Protein AF-A0A6P0T6K3-F1 (afdb_monomer_lite)

Sequence (159 aa):
DFLSATEQFFKATWELCNDLEKILLMLIALCSLEGRLSDKRYALRGIENIFSQKEIELNALETRGIIKREEQAAKATYSFASSLMEWWVVKNIQNSTETELQERQKVFLNLMSHKQAEKVKDIIRLIWKNKDEVPSIFEGIGKVIAAIPKGAIKGAIKS

Radius of gyration: 16.43 Å; chains: 1; bounding box: 36×42×44 Å

pLDDT: mean 80.25, std 14.03, range [36.06, 95.88]

Structure (mmCIF, N/CA/C/O backbone):
data_AF-A0A6P0T6K3-F1
#
_entry.id   AF-A0A6P0T6K3-F1
#
loop_
_atom_site.group_PDB
_atom_site.id
_atom_site.type_symbol
_atom_site.label_atom_id
_atom_site.label_alt_id
_atom_site.label_comp_id
_atom_site.label_asym_id
_atom_site.label_entity_id
_atom_site.label_seq_id
_atom_site.pdbx_PDB_ins_code
_atom_site.Cartn_x
_atom_site.Cartn_y
_atom_site.Cartn_z
_atom_site.occupancy
_atom_site.B_iso_or_equiv
_atom_site.auth_seq_id
_atom_site.auth_comp_id
_atom_site.auth_asym_id
_atom_site.auth_atom_id
_atom_site.pdbx_PDB_model_num
ATOM 1 N N . ASP A 1 1 ? 1.872 -13.054 23.156 1.00 58.03 1 ASP A N 1
ATOM 2 C CA . ASP A 1 1 ? 0.634 -13.356 22.415 1.00 58.03 1 ASP A CA 1
ATOM 3 C C . ASP A 1 1 ? 0.971 -13.393 20.931 1.00 58.03 1 ASP A C 1
ATOM 5 O O . ASP A 1 1 ? 1.740 -12.530 20.520 1.00 58.03 1 ASP A O 1
ATOM 9 N N . PHE A 1 2 ? 0.497 -14.376 20.155 1.00 53.66 2 PHE A N 1
ATOM 10 C CA . PHE A 1 2 ? 0.839 -14.521 18.721 1.00 53.66 2 PHE A CA 1
ATOM 11 C C . PHE A 1 2 ? 0.551 -13.235 17.953 1.00 53.66 2 PHE A C 1
ATOM 13 O O . PHE A 1 2 ? 1.426 -12.707 17.281 1.00 53.66 2 PHE A O 1
ATOM 20 N N . LEU A 1 3 ? -0.645 -12.685 18.171 1.00 59.69 3 LEU A N 1
ATOM 21 C CA . LEU A 1 3 ? -1.093 -11.440 17.563 1.00 59.69 3 LEU A CA 1
ATOM 22 C C . LEU A 1 3 ? -0.113 -10.294 17.834 1.00 59.69 3 LEU A C 1
ATOM 24 O O . LEU A 1 3 ? 0.297 -9.618 16.905 1.00 59.69 3 LEU A O 1
ATOM 28 N N . SER A 1 4 ? 0.329 -10.135 19.084 1.00 64.12 4 SER A N 1
ATOM 29 C CA . SER A 1 4 ? 1.261 -9.071 19.470 1.00 64.12 4 SER A CA 1
ATOM 30 C C . SER A 1 4 ? 2.659 -9.261 18.868 1.00 64.12 4 SER A C 1
ATOM 32 O O . SER A 1 4 ? 3.258 -8.290 18.422 1.00 64.12 4 SER A O 1
ATOM 34 N N . ALA A 1 5 ? 3.172 -10.494 18.797 1.00 64.56 5 ALA A N 1
ATOM 35 C CA . ALA A 1 5 ? 4.473 -10.773 18.178 1.00 64.56 5 ALA A CA 1
ATOM 36 C C . ALA A 1 5 ? 4.436 -10.576 16.652 1.00 64.56 5 ALA A C 1
ATOM 38 O O . ALA A 1 5 ? 5.351 -10.006 16.063 1.00 64.56 5 ALA A O 1
ATOM 39 N N . THR A 1 6 ? 3.351 -11.010 16.015 1.00 69.19 6 THR A N 1
ATOM 40 C CA . THR A 1 6 ? 3.103 -10.847 14.583 1.00 69.19 6 THR A CA 1
ATOM 41 C C . THR A 1 6 ? 2.864 -9.380 14.212 1.00 69.19 6 THR A C 1
ATOM 43 O O . THR A 1 6 ? 3.410 -8.897 13.225 1.00 69.19 6 THR A O 1
ATOM 46 N N . GLU A 1 7 ? 2.120 -8.636 15.027 1.00 71.38 7 GLU A N 1
ATOM 47 C CA . GLU A 1 7 ? 1.927 -7.193 14.869 1.00 71.38 7 GLU A CA 1
ATOM 48 C C . GLU A 1 7 ? 3.241 -6.427 15.049 1.00 71.38 7 GLU A C 1
ATOM 50 O O . GLU A 1 7 ? 3.537 -5.541 14.251 1.00 71.38 7 GLU A O 1
ATOM 55 N N . GLN A 1 8 ? 4.069 -6.799 16.032 1.00 74.56 8 GLN A N 1
ATOM 56 C CA . GLN A 1 8 ? 5.413 -6.237 16.199 1.00 74.56 8 GLN A CA 1
ATOM 57 C C . GLN A 1 8 ? 6.310 -6.528 14.993 1.00 74.56 8 GLN A C 1
ATOM 59 O O . GLN A 1 8 ? 7.027 -5.635 14.551 1.00 74.56 8 GLN A O 1
ATOM 64 N N . PHE A 1 9 ? 6.245 -7.735 14.425 1.00 78.44 9 PHE A N 1
ATOM 65 C CA . PHE A 1 9 ? 6.994 -8.085 13.218 1.00 78.44 9 PHE A CA 1
ATOM 66 C C . PHE A 1 9 ? 6.573 -7.239 12.008 1.00 78.44 9 PHE A C 1
ATOM 68 O O . PHE A 1 9 ? 7.431 -6.705 11.304 1.00 78.44 9 PHE A O 1
ATOM 75 N N . PHE A 1 10 ? 5.270 -7.063 11.769 1.00 82.06 10 PHE A N 1
ATOM 76 C CA . PHE A 1 10 ? 4.798 -6.232 10.655 1.00 82.06 10 PHE A CA 1
ATOM 77 C C . PHE A 1 10 ? 5.055 -4.750 10.885 1.00 82.06 10 PHE A C 1
ATOM 79 O O . PHE A 1 10 ? 5.456 -4.059 9.953 1.00 82.06 10 PHE A O 1
ATOM 86 N N . LYS A 1 11 ? 4.919 -4.276 12.125 1.00 81.50 11 LYS A N 1
ATOM 87 C CA . LYS A 1 11 ? 5.299 -2.916 12.501 1.00 81.50 11 LYS A CA 1
ATOM 88 C C . LYS A 1 11 ? 6.786 -2.667 12.255 1.00 81.50 11 LYS A C 1
ATOM 90 O O . LYS A 1 11 ? 7.118 -1.688 11.601 1.00 81.50 11 LYS A O 1
ATOM 95 N N . ALA A 1 12 ? 7.663 -3.568 12.6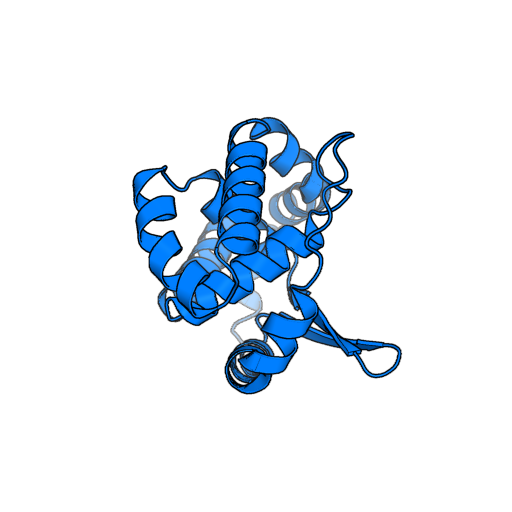94 1.00 84.81 12 ALA A N 1
ATOM 96 C CA . ALA A 1 12 ? 9.098 -3.465 12.439 1.00 84.81 12 ALA A CA 1
ATOM 97 C C . ALA A 1 12 ? 9.404 -3.501 10.933 1.00 84.81 12 ALA A C 1
ATOM 99 O O . ALA A 1 12 ? 10.171 -2.686 10.431 1.00 84.81 12 ALA A O 1
ATOM 100 N N . THR A 1 13 ? 8.750 -4.397 10.189 1.00 84.25 13 THR A N 1
ATOM 101 C CA . THR A 1 13 ? 8.879 -4.488 8.725 1.00 84.25 13 THR A CA 1
ATOM 102 C C . THR A 1 13 ? 8.467 -3.179 8.048 1.00 84.25 13 THR A C 1
ATOM 104 O O . THR A 1 13 ? 9.160 -2.694 7.156 1.00 84.25 13 THR A O 1
ATOM 107 N N . TRP A 1 14 ? 7.361 -2.578 8.486 1.00 86.19 14 TRP A N 1
ATOM 108 C CA . TRP A 1 14 ? 6.882 -1.291 7.994 1.00 86.19 14 TRP A CA 1
ATOM 109 C C . TRP A 1 14 ? 7.805 -0.132 8.365 1.00 86.19 14 TRP A C 1
ATOM 111 O O . TRP A 1 14 ? 8.051 0.738 7.539 1.00 86.19 14 TRP A O 1
ATOM 121 N N . GLU A 1 15 ? 8.343 -0.105 9.582 1.00 86.56 15 GLU A N 1
ATOM 122 C CA . GLU A 1 15 ? 9.295 0.919 10.027 1.00 86.56 15 GLU A CA 1
ATOM 123 C C . GLU A 1 15 ? 10.612 0.865 9.242 1.00 86.56 15 GLU A C 1
ATOM 125 O O . GLU A 1 15 ? 11.185 1.912 8.951 1.00 86.56 15 GLU A O 1
ATOM 130 N N . LEU A 1 16 ? 11.038 -0.331 8.825 1.00 88.19 16 LEU A N 1
ATOM 131 C CA . LEU A 1 16 ? 12.185 -0.534 7.935 1.00 88.19 16 LEU A CA 1
ATOM 132 C C . LEU A 1 16 ? 11.908 -0.133 6.479 1.00 88.19 16 LEU A C 1
ATOM 134 O O . LEU A 1 16 ? 12.855 0.017 5.706 1.00 88.19 16 LEU A O 1
ATOM 138 N N . CYS A 1 17 ? 10.641 0.023 6.087 1.00 90.69 17 CYS A N 1
ATOM 139 C CA . CYS A 1 17 ? 10.299 0.493 4.752 1.00 90.69 17 CYS A CA 1
ATOM 140 C C . CYS A 1 17 ? 10.519 2.005 4.641 1.00 90.69 17 CYS A C 1
ATOM 142 O O . CYS A 1 17 ? 10.059 2.789 5.482 1.00 90.69 17 CYS A O 1
ATOM 144 N N . ASN A 1 18 ? 11.164 2.432 3.557 1.00 91.50 18 ASN A N 1
ATOM 145 C CA . ASN A 1 18 ? 11.214 3.854 3.218 1.00 91.50 18 ASN A CA 1
ATOM 146 C C . ASN A 1 18 ? 9.837 4.351 2.724 1.00 91.50 18 ASN A C 1
ATOM 148 O O . ASN A 1 18 ? 8.915 3.563 2.499 1.00 91.50 18 ASN A O 1
ATOM 152 N N . ASP A 1 19 ? 9.680 5.664 2.555 1.00 89.94 19 ASP A N 1
ATOM 153 C CA . ASP A 1 19 ? 8.386 6.246 2.177 1.00 89.94 19 ASP A CA 1
ATOM 154 C C . ASP A 1 19 ? 7.869 5.722 0.833 1.00 89.94 19 ASP A C 1
ATOM 156 O O . ASP A 1 19 ? 6.677 5.451 0.693 1.00 89.94 19 ASP A O 1
ATOM 160 N N . LEU A 1 20 ? 8.760 5.511 -0.139 1.00 91.56 20 LEU A N 1
ATOM 161 C CA . LEU A 1 20 ? 8.405 4.946 -1.438 1.00 91.56 20 LEU A CA 1
ATOM 162 C C . LEU A 1 20 ? 7.900 3.504 -1.304 1.00 91.56 20 LEU A C 1
ATOM 164 O O . LEU A 1 20 ? 6.846 3.167 -1.836 1.00 91.56 20 LEU A O 1
ATOM 168 N N . GLU A 1 21 ? 8.603 2.666 -0.549 1.00 94.00 21 GLU A N 1
ATOM 169 C CA . GLU A 1 21 ? 8.206 1.282 -0.282 1.00 94.00 21 GLU A CA 1
ATOM 170 C C . GLU A 1 21 ? 6.858 1.208 0.439 1.00 94.00 21 GLU A C 1
ATOM 172 O O . GLU A 1 21 ? 5.991 0.428 0.044 1.00 94.00 21 GLU A O 1
ATOM 177 N N . LYS A 1 22 ? 6.631 2.071 1.437 1.00 92.75 22 LYS A N 1
ATOM 178 C CA . LYS A 1 22 ? 5.333 2.189 2.119 1.00 92.75 22 LYS A CA 1
ATOM 179 C C . LYS A 1 22 ? 4.217 2.537 1.139 1.00 92.75 22 LYS A C 1
ATOM 181 O O . LYS A 1 22 ? 3.150 1.928 1.196 1.00 92.75 22 LYS A O 1
ATOM 186 N N . ILE A 1 23 ? 4.460 3.469 0.213 1.00 92.38 23 ILE A N 1
ATOM 187 C CA . ILE A 1 23 ? 3.491 3.807 -0.833 1.00 92.38 23 ILE A CA 1
ATOM 188 C C . ILE A 1 23 ? 3.237 2.619 -1.764 1.00 92.38 23 ILE A C 1
ATOM 190 O O . ILE A 1 23 ? 2.078 2.320 -2.040 1.00 92.38 23 ILE A O 1
ATOM 194 N N . LEU A 1 24 ? 4.269 1.907 -2.216 1.00 94.50 24 LEU A N 1
ATOM 195 C CA . LEU A 1 24 ? 4.098 0.733 -3.078 1.00 94.50 24 LEU A CA 1
ATOM 196 C C . LEU A 1 24 ? 3.269 -0.358 -2.387 1.00 94.50 24 LEU A C 1
ATOM 198 O O . LEU A 1 24 ? 2.332 -0.881 -2.988 1.00 94.50 24 LEU A O 1
ATOM 202 N N . LEU A 1 25 ? 3.531 -0.632 -1.106 1.00 95.12 25 LEU A N 1
ATOM 203 C CA . LEU A 1 25 ? 2.733 -1.564 -0.305 1.00 95.12 25 LEU A CA 1
ATOM 204 C C . LEU A 1 25 ? 1.278 -1.102 -0.163 1.00 95.12 25 LEU A C 1
ATOM 206 O O . LEU A 1 25 ? 0.362 -1.915 -0.288 1.00 95.12 25 LEU A O 1
ATOM 210 N N . MET A 1 26 ? 1.044 0.198 0.047 1.00 93.56 26 MET A N 1
ATOM 211 C CA . MET A 1 26 ? -0.313 0.747 0.055 1.00 93.56 26 MET A CA 1
ATOM 212 C C . MET A 1 26 ? -1.007 0.533 -1.292 1.00 93.56 26 MET A C 1
ATOM 214 O O . MET A 1 26 ? -2.147 0.088 -1.310 1.00 93.56 26 MET A O 1
ATOM 218 N N . LEU A 1 27 ? -0.340 0.804 -2.417 1.00 93.38 27 LEU A N 1
ATOM 219 C CA . LEU A 1 27 ? -0.923 0.620 -3.750 1.00 93.38 27 LEU A CA 1
ATOM 220 C C . LEU A 1 27 ? -1.271 -0.846 -4.027 1.00 93.38 27 LEU A C 1
ATOM 222 O O . LEU A 1 27 ? -2.356 -1.115 -4.535 1.00 93.38 27 LEU A O 1
ATOM 226 N N . ILE A 1 28 ? -0.407 -1.788 -3.637 1.00 94.00 28 ILE A N 1
ATOM 227 C CA . ILE A 1 28 ? -0.689 -3.228 -3.735 1.00 94.00 28 ILE A CA 1
ATOM 228 C C . ILE A 1 28 ? -1.924 -3.591 -2.898 1.00 94.00 28 ILE A C 1
ATOM 230 O O . ILE A 1 28 ? -2.799 -4.303 -3.386 1.00 94.00 28 ILE A O 1
ATOM 234 N N . ALA A 1 29 ? -2.043 -3.058 -1.676 1.00 92.50 29 ALA A N 1
ATOM 235 C CA . ALA A 1 29 ? -3.204 -3.289 -0.813 1.00 92.50 29 ALA A CA 1
ATOM 236 C C . ALA A 1 29 ? -4.496 -2.695 -1.390 1.00 92.50 29 ALA A C 1
ATOM 238 O O . ALA A 1 29 ? -5.562 -3.293 -1.294 1.00 92.50 29 ALA A O 1
ATOM 239 N N . LEU A 1 30 ? -4.428 -1.520 -2.016 1.00 90.88 30 LEU A N 1
ATOM 240 C CA . LEU A 1 30 ? -5.592 -0.937 -2.679 1.00 90.88 30 LEU A CA 1
ATOM 241 C C . LEU A 1 30 ? -6.005 -1.766 -3.904 1.00 90.88 30 LEU A C 1
ATOM 243 O O . LEU A 1 30 ? -7.184 -2.050 -4.076 1.00 90.88 30 LEU A O 1
ATOM 247 N N . CYS A 1 31 ? -5.054 -2.227 -4.720 1.00 89.06 31 CYS A N 1
ATOM 248 C CA . 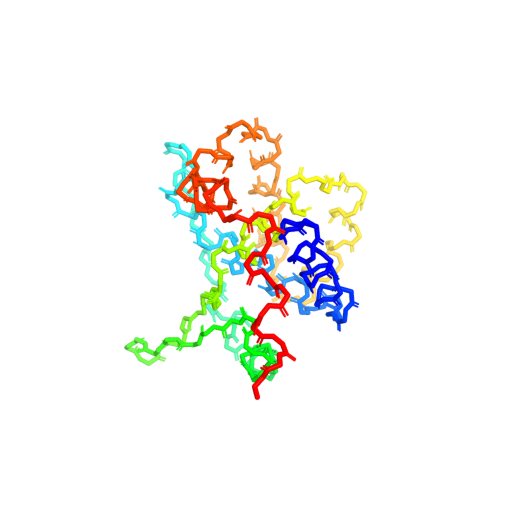CYS A 1 31 ? -5.357 -3.139 -5.825 1.00 89.06 31 CYS A CA 1
ATOM 249 C C . CYS A 1 31 ? -5.974 -4.454 -5.330 1.00 89.06 31 CYS A C 1
ATOM 251 O O . CYS A 1 31 ? -6.911 -4.955 -5.942 1.00 89.06 31 CYS A O 1
ATOM 253 N N . SER A 1 32 ? -5.497 -5.005 -4.211 1.00 86.94 32 SER A N 1
ATOM 254 C CA . SER A 1 32 ? -6.045 -6.252 -3.671 1.00 86.94 32 SER A CA 1
ATOM 255 C C . SER A 1 32 ? -7.439 -6.091 -3.068 1.00 86.94 32 SER A C 1
ATOM 257 O O . SER A 1 32 ? -8.145 -7.088 -2.944 1.00 86.94 32 SER A O 1
ATOM 259 N N . LEU A 1 33 ? -7.844 -4.871 -2.691 1.00 85.12 33 LEU A N 1
ATOM 260 C CA . LEU A 1 33 ? -9.180 -4.534 -2.185 1.00 85.12 33 LEU A CA 1
ATOM 261 C C . LEU A 1 33 ? -10.184 -4.172 -3.290 1.00 85.12 33 LEU A C 1
ATOM 263 O O . LEU A 1 33 ? -11.386 -4.077 -3.010 1.00 85.12 33 LEU A O 1
ATOM 267 N N . GLU A 1 34 ? -9.726 -3.962 -4.525 1.00 83.69 34 GLU A N 1
ATOM 268 C CA . GLU A 1 34 ? -10.594 -3.723 -5.678 1.00 83.69 34 GLU A CA 1
ATOM 269 C C . GLU A 1 34 ? -11.599 -4.879 -5.827 1.00 83.69 34 GLU A C 1
ATOM 271 O O . GLU A 1 34 ? -11.241 -6.049 -5.929 1.00 83.69 34 GLU A O 1
ATOM 276 N N . GLY A 1 35 ? -12.895 -4.553 -5.784 1.00 75.31 35 GLY A N 1
ATOM 277 C CA . GLY A 1 35 ? -13.979 -5.538 -5.865 1.00 75.31 35 GLY A CA 1
ATOM 278 C C . GLY A 1 35 ? -14.275 -6.315 -4.575 1.00 75.31 35 GLY A C 1
ATOM 279 O O . GLY A 1 35 ? -15.198 -7.127 -4.589 1.00 75.31 35 GLY A O 1
ATOM 280 N N . ARG A 1 36 ? -13.545 -6.063 -3.476 1.00 78.38 36 ARG A N 1
ATOM 281 C CA . ARG A 1 36 ? -13.805 -6.637 -2.138 1.00 78.38 36 ARG A CA 1
ATOM 282 C C . ARG A 1 36 ? -14.429 -5.645 -1.155 1.00 78.38 36 ARG A C 1
ATOM 284 O O . ARG A 1 36 ? -15.110 -6.085 -0.237 1.00 78.38 36 ARG A O 1
ATOM 291 N N . LEU A 1 37 ? -14.217 -4.335 -1.330 1.00 71.75 37 LEU A N 1
ATOM 292 C CA . LEU A 1 37 ? -15.051 -3.315 -0.675 1.00 71.75 37 LEU A CA 1
ATOM 293 C C . LEU A 1 37 ? -16.444 -3.307 -1.330 1.00 71.75 37 LEU A C 1
ATOM 295 O O . LEU A 1 37 ? -16.521 -3.454 -2.551 1.00 71.75 37 LEU A O 1
ATOM 299 N N . SER A 1 38 ? -17.512 -3.147 -0.535 1.00 61.81 38 SER A N 1
ATOM 300 C CA . SER A 1 38 ? -18.923 -3.187 -0.973 1.00 61.81 38 SER A CA 1
ATOM 301 C C . SER A 1 38 ? -19.178 -2.441 -2.285 1.00 61.81 38 SER A C 1
ATOM 303 O O . SER A 1 38 ? -18.533 -1.419 -2.484 1.00 61.81 38 SER A O 1
ATOM 305 N N . ASP A 1 39 ? -20.103 -2.951 -3.130 1.00 56.88 39 ASP A N 1
ATOM 306 C CA . ASP A 1 39 ? -20.692 -2.534 -4.443 1.00 56.88 39 ASP A CA 1
ATOM 307 C C . ASP A 1 39 ? -19.964 -1.544 -5.386 1.00 56.88 39 ASP A C 1
ATOM 309 O O . ASP A 1 39 ? -20.135 -1.569 -6.607 1.00 56.88 39 ASP A O 1
ATOM 313 N N . LYS A 1 40 ? -19.121 -0.665 -4.871 1.00 62.69 40 LYS A N 1
ATOM 314 C CA . LYS A 1 40 ? -18.232 0.257 -5.557 1.00 62.69 40 LYS A CA 1
ATOM 315 C C . LYS A 1 40 ? -16.960 -0.456 -5.990 1.00 62.69 40 LYS A C 1
ATOM 317 O O . LYS A 1 40 ? -15.897 -0.339 -5.382 1.00 62.69 40 LYS A O 1
ATOM 322 N N . ARG A 1 41 ? -17.047 -1.107 -7.146 1.00 69.50 41 ARG A N 1
ATOM 323 C CA . ARG A 1 41 ? -15.851 -1.407 -7.937 1.00 69.50 41 ARG A CA 1
ATOM 324 C C . ARG A 1 41 ? -15.174 -0.089 -8.320 1.00 69.50 41 ARG A C 1
ATOM 326 O O . ARG A 1 41 ? -15.755 0.736 -9.023 1.00 69.50 41 ARG A O 1
ATOM 333 N N . TYR A 1 42 ? -13.948 0.110 -7.859 1.00 80.94 42 TYR A N 1
ATOM 334 C CA . TYR A 1 42 ? -13.060 1.164 -8.336 1.00 80.94 42 TYR A CA 1
ATOM 335 C C . TYR A 1 42 ? -11.911 0.510 -9.083 1.00 80.94 42 TYR A C 1
ATOM 337 O O . TYR A 1 42 ? -11.458 -0.528 -8.648 1.00 80.94 42 TYR A O 1
ATOM 345 N N . ALA A 1 43 ? -11.422 1.122 -10.161 1.00 74.69 43 ALA A N 1
ATOM 346 C CA . ALA A 1 43 ? -10.288 0.582 -10.913 1.00 74.69 43 ALA A CA 1
ATOM 347 C C . ALA A 1 43 ? -9.071 1.491 -10.808 1.00 74.69 43 ALA A C 1
ATOM 349 O O . ALA A 1 43 ? -9.127 2.644 -11.252 1.00 74.69 43 ALA A O 1
ATOM 350 N N . LEU A 1 44 ? -7.949 0.992 -10.306 1.00 78.50 44 LEU A N 1
ATOM 351 C CA . LEU A 1 44 ? -6.691 1.741 -10.262 1.00 78.50 44 LEU A CA 1
ATOM 352 C C . LEU A 1 44 ? -5.901 1.625 -11.580 1.00 78.50 44 LEU A C 1
ATOM 354 O O . LEU A 1 44 ? -4.756 1.189 -11.618 1.00 78.50 44 LEU A O 1
ATOM 358 N N . ARG A 1 45 ? -6.526 2.042 -12.690 1.00 77.00 45 ARG A N 1
ATOM 359 C CA . ARG A 1 45 ? -5.907 1.997 -14.028 1.00 77.00 45 ARG A CA 1
ATOM 360 C C . ARG A 1 45 ? -4.568 2.742 -14.066 1.00 77.00 45 ARG A C 1
ATOM 362 O O . ARG A 1 45 ? -4.491 3.898 -13.637 1.00 77.00 45 ARG A O 1
ATOM 369 N N . GLY A 1 46 ? -3.558 2.118 -14.664 1.00 77.69 46 GLY A N 1
ATOM 370 C CA . GLY A 1 46 ? -2.233 2.698 -14.847 1.00 77.69 46 GLY A CA 1
ATOM 371 C C . GLY A 1 46 ? -1.303 2.535 -13.645 1.00 77.69 46 GLY A C 1
ATOM 372 O O . GLY A 1 46 ? -0.190 3.056 -13.703 1.00 77.69 46 GLY A O 1
ATOM 373 N N . ILE A 1 47 ? -1.716 1.832 -12.581 1.00 83.56 47 ILE A N 1
ATOM 374 C CA . ILE A 1 47 ? -0.803 1.433 -11.497 1.00 83.56 47 ILE A CA 1
ATOM 375 C C . ILE A 1 47 ? 0.240 0.438 -12.002 1.00 83.56 47 ILE A C 1
ATOM 377 O O . ILE A 1 47 ? 1.390 0.495 -11.581 1.00 83.56 47 ILE A O 1
ATOM 381 N N . GLU A 1 48 ? -0.119 -0.412 -12.959 1.00 84.62 48 GLU A N 1
ATOM 382 C CA . GLU A 1 48 ? 0.798 -1.347 -13.603 1.00 84.62 48 GLU A CA 1
ATOM 383 C C . GLU A 1 48 ? 2.039 -0.643 -14.177 1.00 84.62 48 GLU A C 1
ATOM 385 O O . GLU A 1 48 ? 3.152 -1.135 -14.023 1.00 84.62 48 GLU A O 1
ATOM 390 N N . ASN A 1 49 ? 1.878 0.565 -14.730 1.00 86.94 49 ASN A N 1
ATOM 391 C CA . ASN A 1 49 ? 3.001 1.359 -15.231 1.00 86.94 49 ASN A CA 1
ATOM 392 C C . ASN A 1 49 ? 3.896 1.873 -14.097 1.00 86.94 49 ASN A C 1
ATOM 394 O O . ASN A 1 49 ? 5.111 1.946 -14.265 1.00 86.94 49 ASN A O 1
ATOM 398 N N . ILE A 1 50 ? 3.306 2.226 -12.949 1.00 88.06 50 ILE A N 1
ATOM 399 C CA . ILE A 1 50 ? 4.058 2.636 -11.754 1.00 88.06 50 ILE A CA 1
ATOM 400 C C . ILE A 1 50 ? 4.894 1.455 -11.267 1.00 88.06 50 ILE A C 1
ATOM 402 O O . ILE A 1 50 ? 6.074 1.626 -10.976 1.00 88.06 50 ILE A O 1
ATOM 406 N N . PHE A 1 51 ? 4.310 0.255 -11.228 1.00 90.94 51 PHE A N 1
ATOM 407 C CA . PHE A 1 51 ? 5.029 -0.946 -10.820 1.00 90.94 51 PHE A CA 1
ATOM 408 C C . PHE A 1 51 ? 6.190 -1.268 -11.762 1.00 90.94 51 PHE A C 1
ATOM 410 O O . PHE A 1 51 ? 7.303 -1.473 -11.290 1.00 90.94 51 PHE A O 1
ATOM 417 N N . SER A 1 52 ? 5.993 -1.187 -13.080 1.00 88.94 52 SER A N 1
ATOM 418 C CA . SER A 1 52 ? 7.094 -1.366 -14.039 1.00 88.94 52 SER A CA 1
ATOM 419 C C . SER A 1 52 ? 8.222 -0.339 -13.870 1.00 88.94 52 SER A C 1
ATOM 421 O O . SER A 1 52 ? 9.385 -0.661 -14.077 1.00 88.94 52 SER A O 1
ATOM 423 N N . GLN A 1 53 ? 7.914 0.899 -13.475 1.00 90.50 53 GLN A N 1
ATOM 424 C CA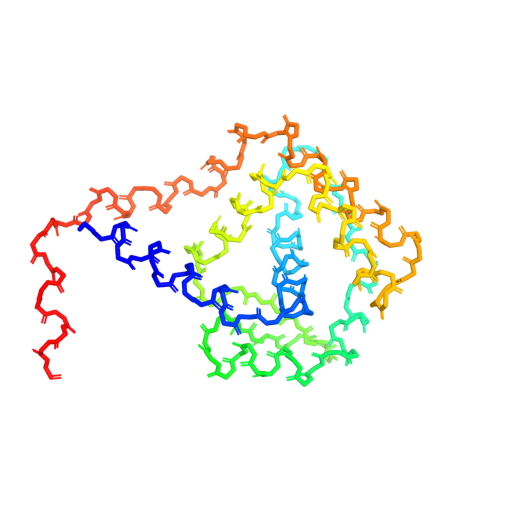 . GLN A 1 53 ? 8.935 1.927 -13.224 1.00 90.50 53 GLN A CA 1
ATOM 425 C C . GLN A 1 53 ? 9.665 1.749 -11.886 1.00 90.50 53 GLN A C 1
ATOM 427 O O . GLN A 1 53 ? 10.711 2.366 -11.682 1.00 90.50 53 GLN A O 1
ATOM 432 N N . LYS A 1 54 ? 9.109 0.947 -10.972 1.00 92.81 54 LYS A N 1
ATOM 433 C CA . LYS A 1 54 ? 9.591 0.732 -9.601 1.00 92.81 54 LYS A CA 1
ATOM 434 C C . LYS A 1 54 ? 9.992 -0.714 -9.332 1.00 92.81 54 LYS A C 1
ATOM 436 O O . LYS A 1 54 ? 9.921 -1.186 -8.201 1.00 92.81 54 LYS A O 1
ATOM 441 N N . GLU A 1 55 ? 10.433 -1.421 -10.373 1.00 91.25 55 GLU A N 1
ATOM 442 C CA . GLU A 1 55 ? 10.870 -2.813 -10.251 1.00 91.25 55 GLU A CA 1
ATOM 443 C C . GLU A 1 55 ? 12.019 -2.989 -9.255 1.00 91.25 55 GLU A C 1
ATOM 445 O O . GLU A 1 55 ? 12.056 -4.000 -8.568 1.00 91.25 55 GLU A O 1
ATOM 450 N N . ILE A 1 56 ? 12.930 -2.020 -9.118 1.00 93.19 56 ILE A N 1
ATOM 451 C CA . ILE A 1 56 ? 14.043 -2.119 -8.159 1.00 93.19 56 ILE A CA 1
ATOM 452 C C . ILE A 1 56 ? 13.503 -2.205 -6.726 1.00 93.19 56 ILE A C 1
ATOM 454 O O . ILE A 1 56 ? 13.870 -3.106 -5.971 1.00 93.19 56 ILE A O 1
ATOM 458 N N . GLU A 1 57 ? 12.603 -1.296 -6.354 1.00 95.19 57 GLU A N 1
ATOM 459 C CA . GLU A 1 57 ? 11.996 -1.257 -5.025 1.00 95.19 57 GLU A CA 1
ATOM 460 C C . GLU A 1 57 ? 11.065 -2.456 -4.791 1.00 95.19 57 GLU A C 1
ATOM 462 O O . GLU A 1 57 ? 11.060 -3.045 -3.708 1.00 95.19 57 GLU A O 1
ATOM 467 N N . LEU A 1 58 ? 10.317 -2.873 -5.816 1.00 95.31 58 LEU A N 1
ATOM 468 C CA . LEU A 1 58 ? 9.444 -4.046 -5.742 1.00 95.31 58 LEU A CA 1
ATOM 469 C C . LEU A 1 58 ? 10.244 -5.347 -5.601 1.00 95.31 58 LEU A C 1
ATOM 471 O O . LEU A 1 58 ? 9.904 -6.172 -4.756 1.00 95.31 58 LEU A O 1
ATOM 475 N N . ASN A 1 59 ? 11.355 -5.500 -6.322 1.00 94.50 59 ASN A N 1
ATOM 476 C CA . ASN A 1 59 ? 12.257 -6.645 -6.179 1.00 94.50 59 ASN A CA 1
ATOM 477 C C . ASN A 1 59 ? 12.899 -6.679 -4.782 1.00 94.50 59 ASN A C 1
ATOM 479 O O . ASN A 1 59 ? 13.098 -7.755 -4.216 1.00 94.50 59 ASN A O 1
ATOM 483 N N . ALA A 1 60 ? 13.193 -5.522 -4.180 1.00 94.62 60 ALA A N 1
ATOM 484 C CA . ALA A 1 60 ? 13.695 -5.453 -2.806 1.00 94.62 60 ALA A CA 1
ATOM 485 C C . ALA A 1 60 ? 12.633 -5.867 -1.768 1.00 94.62 60 ALA A C 1
ATOM 487 O O . ALA A 1 60 ? 12.953 -6.508 -0.762 1.00 94.62 60 ALA A O 1
ATOM 488 N N . LEU A 1 61 ? 11.362 -5.513 -1.984 1.00 95.25 61 LEU A N 1
ATOM 489 C CA . LEU A 1 61 ? 10.239 -5.974 -1.157 1.00 95.25 61 LEU A CA 1
ATOM 490 C C . LEU A 1 61 ? 9.986 -7.482 -1.327 1.00 95.25 61 LEU A C 1
ATOM 492 O O . LEU A 1 61 ? 9.726 -8.177 -0.342 1.00 95.25 61 LEU A O 1
ATOM 496 N N . GLU A 1 62 ? 10.103 -7.991 -2.552 1.00 95.12 62 GLU A N 1
ATOM 497 C CA . GLU A 1 62 ? 9.978 -9.415 -2.873 1.00 95.12 62 GLU A CA 1
ATOM 498 C C . GLU A 1 62 ? 11.109 -10.239 -2.248 1.00 95.12 62 GLU A C 1
ATOM 500 O O . GLU A 1 62 ? 10.849 -11.233 -1.575 1.00 95.12 62 GLU A O 1
ATOM 505 N N . THR A 1 63 ? 12.359 -9.785 -2.372 1.00 93.81 63 THR A N 1
ATOM 506 C CA . THR A 1 63 ? 13.537 -10.453 -1.786 1.00 93.81 63 THR A CA 1
ATOM 507 C C . THR A 1 63 ? 13.430 -10.555 -0.261 1.00 93.81 63 THR A C 1
ATOM 509 O O . THR A 1 63 ? 13.866 -11.538 0.335 1.00 93.81 63 THR A O 1
ATOM 512 N N . ARG A 1 64 ? 12.803 -9.563 0.389 1.00 91.50 64 ARG A N 1
ATOM 513 C CA . ARG A 1 64 ? 12.500 -9.583 1.833 1.00 91.50 64 ARG A CA 1
ATOM 514 C C . ARG A 1 64 ? 11.285 -10.446 2.198 1.00 91.50 64 ARG A C 1
ATOM 516 O O . ARG A 1 64 ? 10.940 -10.534 3.373 1.00 91.50 64 ARG A O 1
ATOM 523 N N . GLY A 1 65 ? 10.621 -11.060 1.221 1.00 91.19 65 GLY A N 1
ATOM 524 C CA . GLY A 1 65 ? 9.456 -11.918 1.428 1.00 91.19 65 GLY A CA 1
ATOM 525 C C . GLY A 1 65 ? 8.191 -11.167 1.847 1.00 91.19 65 GLY A C 1
ATOM 526 O O . GLY A 1 65 ? 7.298 -11.772 2.434 1.00 91.19 65 GLY A O 1
ATOM 527 N N . ILE A 1 66 ? 8.102 -9.858 1.585 1.00 93.00 66 ILE A N 1
ATOM 528 C CA . ILE A 1 66 ? 6.936 -9.034 1.953 1.00 93.00 66 ILE A CA 1
ATOM 529 C C . ILE A 1 66 ? 5.832 -9.183 0.901 1.00 93.00 66 ILE A C 1
ATOM 531 O O . ILE A 1 66 ? 4.647 -9.312 1.228 1.00 93.00 66 ILE A O 1
ATOM 535 N N . ILE A 1 67 ? 6.235 -9.203 -0.367 1.00 95.88 67 ILE A N 1
ATOM 536 C CA . ILE A 1 67 ? 5.364 -9.381 -1.528 1.00 95.88 67 ILE A CA 1
ATOM 537 C C . ILE A 1 67 ? 5.839 -10.568 -2.365 1.00 95.88 67 ILE A C 1
ATOM 539 O O . ILE A 1 67 ? 6.940 -11.078 -2.167 1.00 95.88 67 ILE A O 1
ATOM 543 N N . LYS A 1 68 ? 4.995 -11.006 -3.290 1.00 95.00 68 LYS A N 1
ATOM 544 C CA . LYS A 1 68 ? 5.300 -11.999 -4.317 1.00 95.00 68 LYS A CA 1
ATOM 545 C C . LYS A 1 68 ? 5.010 -11.389 -5.679 1.00 95.00 68 LYS A C 1
ATOM 547 O O . LYS A 1 68 ? 4.041 -10.636 -5.819 1.00 95.00 68 LYS A O 1
ATOM 552 N N . ARG A 1 69 ? 5.843 -11.718 -6.662 1.00 92.69 69 ARG A N 1
ATOM 553 C CA . ARG A 1 69 ? 5.621 -11.400 -8.070 1.00 92.69 69 ARG A CA 1
ATOM 554 C C . ARG A 1 69 ? 4.936 -12.578 -8.757 1.00 92.69 69 ARG A C 1
ATOM 556 O O . ARG A 1 69 ? 5.340 -13.727 -8.604 1.00 92.69 69 ARG A O 1
ATOM 563 N N . GLU A 1 70 ? 3.919 -12.276 -9.546 1.00 89.12 70 GLU A N 1
ATOM 564 C CA . GLU A 1 70 ? 3.299 -13.208 -10.482 1.00 89.12 70 GLU A CA 1
ATOM 565 C C . GLU A 1 70 ? 3.432 -12.636 -11.890 1.00 89.12 70 GLU A C 1
ATOM 567 O O . GLU A 1 70 ? 3.081 -11.480 -12.133 1.00 89.12 70 GLU A O 1
ATOM 572 N N . GLU A 1 71 ? 3.936 -13.436 -12.825 1.00 83.50 71 GLU A N 1
ATOM 573 C CA . GLU A 1 71 ? 4.039 -13.034 -14.225 1.00 83.50 71 GLU A CA 1
ATOM 574 C C . GLU A 1 71 ? 2.845 -13.569 -15.010 1.00 83.50 71 GLU A C 1
ATOM 576 O O . GLU A 1 71 ? 2.661 -14.778 -15.147 1.00 83.50 71 GLU A O 1
ATOM 581 N N . GLN A 1 72 ? 2.032 -12.664 -15.554 1.00 76.19 72 GLN A N 1
ATOM 582 C CA . GLN A 1 72 ? 0.931 -13.014 -16.447 1.00 76.19 72 GLN A CA 1
ATOM 583 C C . GLN A 1 72 ? 1.024 -12.196 -17.732 1.00 76.19 72 GLN A C 1
ATOM 585 O O . GLN A 1 72 ? 1.062 -10.969 -17.697 1.00 76.19 72 GLN A O 1
ATOM 590 N N . ALA A 1 73 ? 1.044 -12.876 -18.883 1.00 67.06 73 ALA A N 1
ATOM 591 C CA . ALA A 1 73 ? 0.985 -12.257 -20.214 1.00 67.06 73 ALA A CA 1
ATOM 592 C C . ALA A 1 73 ? 1.939 -11.051 -20.394 1.00 67.06 73 ALA A C 1
ATOM 594 O O . ALA A 1 73 ? 1.530 -9.987 -20.858 1.00 67.06 73 ALA A O 1
ATOM 595 N N . ALA A 1 74 ? 3.210 -11.224 -20.006 1.00 67.75 74 ALA A N 1
ATOM 596 C CA . ALA A 1 74 ? 4.269 -10.205 -20.054 1.00 67.75 74 ALA A CA 1
ATOM 597 C C . ALA A 1 74 ? 4.068 -8.979 -19.137 1.00 67.75 74 ALA A C 1
ATOM 599 O O . ALA A 1 74 ? 4.744 -7.964 -19.305 1.00 67.75 74 ALA A O 1
ATOM 600 N N . LYS A 1 75 ? 3.173 -9.064 -18.145 1.00 72.75 75 LYS A N 1
ATOM 601 C CA . LYS A 1 75 ? 3.033 -8.075 -17.073 1.00 72.75 75 LYS A CA 1
ATOM 602 C C . LYS A 1 75 ? 3.277 -8.723 -15.716 1.00 72.75 75 LYS A C 1
ATOM 604 O O . LYS A 1 75 ? 2.699 -9.761 -15.397 1.00 72.75 75 LYS A O 1
ATOM 609 N N . ALA A 1 76 ? 4.122 -8.081 -14.917 1.00 82.00 76 ALA A N 1
ATOM 610 C CA . ALA A 1 76 ? 4.300 -8.429 -13.519 1.00 82.00 76 ALA A CA 1
ATOM 611 C C . ALA A 1 76 ? 3.135 -7.860 -12.702 1.00 82.00 76 ALA A C 1
ATOM 613 O O . ALA A 1 76 ? 2.839 -6.664 -12.754 1.00 82.00 76 ALA A O 1
ATOM 614 N N . THR A 1 77 ? 2.479 -8.728 -11.945 1.00 87.56 77 THR A N 1
ATOM 615 C CA . THR A 1 77 ? 1.541 -8.353 -10.888 1.00 87.56 77 THR A CA 1
ATOM 616 C C . THR A 1 77 ? 2.158 -8.671 -9.538 1.00 87.56 77 THR A C 1
ATOM 618 O O . THR A 1 77 ? 2.952 -9.602 -9.418 1.00 87.56 77 THR A O 1
ATOM 621 N N . TYR A 1 78 ? 1.801 -7.889 -8.524 1.00 92.06 78 TYR A N 1
ATOM 622 C CA . TYR A 1 78 ? 2.349 -8.032 -7.182 1.00 92.06 78 TYR A CA 1
ATOM 623 C C . TYR A 1 78 ? 1.225 -8.256 -6.181 1.00 92.06 78 TYR A C 1
ATOM 625 O O . TYR A 1 78 ? 0.199 -7.575 -6.225 1.00 92.06 78 TYR A O 1
ATOM 633 N N . SER A 1 79 ? 1.436 -9.197 -5.269 1.00 93.75 79 SER A N 1
ATOM 634 C CA . SER A 1 79 ? 0.517 -9.526 -4.181 1.00 93.75 79 SER A CA 1
ATOM 635 C C . SER A 1 79 ? 1.285 -9.664 -2.868 1.00 93.75 79 SER A C 1
ATOM 637 O O . SER A 1 79 ? 2.503 -9.841 -2.859 1.00 93.75 79 SER A O 1
ATOM 639 N N . PHE A 1 80 ? 0.607 -9.551 -1.726 1.00 93.44 80 PHE A N 1
ATOM 640 C CA . PHE A 1 80 ? 1.271 -9.772 -0.441 1.00 93.44 80 PHE A CA 1
ATOM 641 C C . PHE A 1 80 ? 1.649 -11.241 -0.270 1.00 93.44 80 PHE A C 1
ATOM 643 O O . PHE A 1 80 ? 0.847 -12.142 -0.511 1.00 93.44 80 PHE A O 1
ATOM 650 N N . ALA A 1 81 ? 2.849 -11.491 0.252 1.00 91.38 81 ALA A N 1
ATOM 651 C CA . ALA A 1 81 ? 3.274 -12.845 0.587 1.00 91.38 81 ALA A CA 1
ATOM 652 C C . ALA A 1 81 ? 2.462 -13.449 1.747 1.00 91.38 81 ALA A C 1
ATOM 654 O O . ALA A 1 81 ? 2.392 -14.675 1.871 1.00 91.38 81 ALA A O 1
ATOM 655 N N . SER A 1 82 ? 1.853 -12.586 2.570 1.00 86.69 82 SER A N 1
ATOM 656 C CA . SER A 1 82 ? 1.073 -12.912 3.762 1.00 86.69 82 SER A CA 1
ATOM 657 C C . SER A 1 82 ? -0.203 -12.072 3.831 1.00 86.69 82 SER A C 1
ATOM 659 O O . SER A 1 82 ? -0.141 -10.842 3.863 1.00 86.69 82 SER A O 1
ATOM 661 N N . SER A 1 83 ? -1.360 -12.726 3.956 1.00 85.00 83 SER A N 1
ATOM 662 C CA . SER A 1 83 ? -2.647 -12.042 4.141 1.00 85.00 83 SER A CA 1
ATOM 663 C C . SER A 1 83 ? -2.715 -11.254 5.458 1.00 85.00 83 SER A C 1
ATOM 665 O O . SER A 1 83 ? -3.472 -10.295 5.568 1.00 85.00 83 SER A O 1
ATOM 667 N N . LEU A 1 84 ? -1.906 -11.621 6.462 1.00 83.06 84 LEU A N 1
ATOM 668 C CA . LEU A 1 84 ? -1.780 -10.844 7.698 1.00 83.06 84 LEU A CA 1
ATOM 669 C C . LEU A 1 84 ? -1.036 -9.520 7.468 1.00 83.06 84 LEU A C 1
ATOM 671 O O . LEU A 1 84 ? -1.422 -8.506 8.045 1.00 83.06 84 LEU A O 1
ATOM 675 N N . MET A 1 85 ? 0.001 -9.521 6.621 1.00 87.38 85 MET A N 1
ATOM 676 C CA . MET A 1 85 ? 0.709 -8.294 6.232 1.00 87.38 85 MET A CA 1
ATOM 677 C C . MET A 1 85 ? -0.207 -7.390 5.406 1.00 87.38 85 MET A C 1
ATOM 679 O O . MET A 1 85 ? -0.279 -6.193 5.667 1.00 87.38 85 MET A O 1
ATOM 683 N N . GLU A 1 86 ? -0.957 -7.968 4.463 1.00 91.00 86 GLU A N 1
ATOM 684 C CA . GLU A 1 86 ? -1.992 -7.251 3.710 1.00 91.00 86 GLU A CA 1
ATOM 685 C C . GLU A 1 86 ? -2.990 -6.578 4.662 1.00 91.00 86 GLU A C 1
ATOM 687 O O . GLU A 1 86 ? -3.173 -5.362 4.607 1.00 91.00 86 GLU A O 1
ATOM 692 N N . TRP A 1 87 ? -3.580 -7.342 5.590 1.00 86.38 87 TRP A N 1
ATOM 693 C CA . TRP A 1 87 ? -4.497 -6.810 6.601 1.00 86.38 87 TRP A CA 1
ATOM 694 C C . TRP A 1 87 ? -3.863 -5.681 7.418 1.00 86.38 87 TRP A C 1
ATOM 696 O O . TRP A 1 87 ? -4.501 -4.653 7.646 1.00 86.38 87 TRP A O 1
ATOM 706 N N . TRP A 1 88 ? -2.604 -5.840 7.832 1.00 87.25 88 TRP A N 1
ATOM 707 C CA . TRP A 1 88 ? -1.891 -4.838 8.619 1.00 87.25 88 TRP A CA 1
ATOM 708 C C . TRP A 1 88 ? -1.685 -3.537 7.828 1.00 87.25 88 TRP A C 1
ATOM 710 O O . TRP A 1 88 ? -1.945 -2.450 8.350 1.00 87.25 88 TRP A O 1
ATOM 720 N N . VAL A 1 89 ? -1.303 -3.616 6.549 1.00 91.50 89 VAL A N 1
ATOM 721 C CA . VAL A 1 89 ? -1.182 -2.437 5.673 1.00 91.50 89 VAL A CA 1
ATOM 722 C C . VAL A 1 89 ? -2.542 -1.773 5.465 1.00 91.50 89 VAL A C 1
ATOM 724 O O . VAL A 1 89 ? -2.652 -0.553 5.594 1.00 91.50 89 VAL A O 1
ATOM 727 N N . VAL A 1 90 ? -3.603 -2.550 5.236 1.00 89.94 90 VAL A N 1
ATOM 728 C CA . VAL A 1 90 ? -4.966 -2.012 5.122 1.00 89.94 90 VAL A CA 1
ATOM 729 C C . VAL A 1 90 ? -5.396 -1.316 6.417 1.00 89.94 90 VAL A C 1
ATOM 731 O O . VAL A 1 90 ? -5.972 -0.229 6.364 1.00 89.94 90 VAL A O 1
ATOM 734 N N . LYS A 1 91 ? -5.064 -1.868 7.590 1.00 85.88 91 LYS A N 1
ATOM 735 C CA . LYS A 1 91 ? -5.310 -1.215 8.885 1.00 85.88 91 LYS A CA 1
ATOM 736 C C . LYS A 1 91 ? -4.539 0.091 9.037 1.00 85.88 91 LYS A C 1
ATOM 738 O O . LYS A 1 91 ? -5.098 1.061 9.543 1.00 85.88 91 LYS A O 1
ATOM 743 N N . ASN A 1 92 ? -3.304 0.159 8.549 1.00 87.62 92 ASN A N 1
ATOM 744 C CA . ASN A 1 92 ? -2.531 1.404 8.536 1.00 87.62 92 ASN A CA 1
ATOM 745 C C . ASN A 1 92 ? -3.154 2.462 7.626 1.00 87.62 92 ASN A C 1
ATOM 747 O O . ASN A 1 92 ? -3.212 3.632 7.998 1.00 87.62 92 ASN A O 1
ATOM 751 N N . ILE A 1 93 ? -3.676 2.066 6.463 1.00 89.81 93 ILE A N 1
ATOM 752 C CA . ILE A 1 93 ? -4.456 2.964 5.605 1.00 89.81 93 ILE A CA 1
ATOM 753 C C . ILE A 1 93 ? -5.692 3.445 6.370 1.00 89.81 93 ILE A C 1
ATOM 755 O O . ILE A 1 93 ? -5.912 4.647 6.483 1.00 89.81 93 ILE A O 1
ATOM 759 N N . GLN A 1 94 ? -6.459 2.526 6.957 1.00 87.50 94 GLN A N 1
ATOM 760 C CA . GLN A 1 94 ? -7.705 2.807 7.674 1.00 87.50 94 GLN A CA 1
ATOM 761 C C . GLN A 1 94 ? -7.533 3.760 8.870 1.00 87.50 94 GLN A C 1
ATOM 763 O O . GLN A 1 94 ? -8.432 4.555 9.165 1.00 87.50 94 GLN A O 1
ATOM 768 N N . ASN A 1 95 ? -6.403 3.652 9.568 1.00 87.12 95 ASN A N 1
ATOM 769 C CA . ASN A 1 95 ? -6.102 4.412 10.779 1.00 87.12 95 ASN A CA 1
ATOM 770 C C . ASN A 1 95 ? -5.313 5.698 10.514 1.00 87.12 95 ASN A C 1
ATOM 772 O O . ASN A 1 95 ? -5.114 6.467 11.450 1.00 87.12 95 ASN A O 1
ATOM 776 N N . SER A 1 96 ? -4.889 5.941 9.271 1.00 87.62 96 SER A N 1
ATOM 777 C CA . SER A 1 96 ? -4.216 7.190 8.917 1.00 87.62 96 SER A CA 1
ATOM 778 C C . SER A 1 96 ? -5.159 8.398 8.963 1.00 87.62 96 SER A C 1
ATOM 780 O O . SER A 1 96 ? -6.378 8.282 8.820 1.00 87.62 96 SER A O 1
ATOM 782 N N . THR A 1 97 ? -4.575 9.565 9.193 1.00 87.81 97 THR A N 1
ATOM 783 C CA . THR A 1 97 ? -5.235 10.868 9.270 1.00 87.81 97 THR A CA 1
ATOM 784 C C . THR A 1 97 ? -5.189 11.595 7.926 1.00 87.81 97 THR A C 1
ATOM 786 O O . THR A 1 97 ? -4.366 11.291 7.060 1.00 87.81 97 THR A O 1
ATOM 789 N N . GLU A 1 98 ? -6.041 12.612 7.748 1.00 87.19 98 GLU A N 1
ATOM 790 C CA . GLU A 1 98 ? -5.969 13.481 6.562 1.00 87.19 98 GLU A CA 1
ATOM 791 C C . GLU A 1 98 ? -4.596 14.165 6.461 1.00 87.19 98 GLU A C 1
ATOM 793 O O . GLU A 1 98 ? -4.055 14.255 5.366 1.00 87.19 98 GLU A O 1
ATOM 798 N N . THR A 1 99 ? -3.976 14.554 7.580 1.00 88.12 99 THR A N 1
ATOM 799 C CA . THR A 1 99 ? -2.623 15.134 7.588 1.00 88.12 99 THR A CA 1
ATOM 800 C C . THR A 1 99 ? -1.577 14.161 7.043 1.00 88.12 99 THR A C 1
ATOM 802 O O . THR A 1 99 ? -0.850 14.510 6.116 1.00 88.12 99 THR A O 1
ATOM 805 N N . GLU A 1 100 ? -1.544 12.919 7.535 1.00 88.50 100 GLU A N 1
ATOM 806 C CA . GLU A 1 100 ? -0.613 11.893 7.035 1.00 88.50 100 GLU A CA 1
ATOM 807 C C . GLU A 1 100 ? -0.860 11.576 5.553 1.00 88.50 100 GLU A C 1
ATOM 809 O O . GLU A 1 100 ? 0.077 11.318 4.795 1.00 88.50 100 GLU A O 1
ATOM 814 N N . LEU A 1 101 ? -2.120 11.617 5.107 1.00 87.75 101 LEU A N 1
ATOM 815 C CA . LEU A 1 101 ? -2.465 11.441 3.698 1.00 87.75 101 LEU A CA 1
ATOM 816 C C . LEU A 1 101 ? -1.931 12.591 2.825 1.00 87.75 101 LEU A C 1
ATOM 818 O O . LEU A 1 101 ? -1.435 12.345 1.724 1.00 87.75 101 LEU A O 1
ATOM 822 N N . GLN A 1 102 ? -1.995 13.832 3.310 1.00 86.06 102 GLN A N 1
ATOM 823 C CA . GLN A 1 102 ? -1.459 15.013 2.622 1.00 86.06 102 GLN A CA 1
ATOM 824 C C . GLN A 1 102 ? 0.075 15.011 2.587 1.00 86.06 102 GLN A C 1
ATOM 826 O O . GLN A 1 102 ? 0.675 15.380 1.578 1.00 86.06 102 GLN A O 1
ATOM 831 N N . GLU A 1 103 ? 0.737 14.535 3.640 1.00 86.88 103 GLU A N 1
ATOM 832 C CA . GLU A 1 103 ? 2.195 14.351 3.643 1.00 86.88 103 GLU A CA 1
ATOM 833 C C . GLU A 1 103 ? 2.625 13.327 2.586 1.00 86.88 103 GLU A C 1
ATOM 835 O O . GLU A 1 103 ? 3.516 13.591 1.771 1.00 86.88 103 GLU A O 1
ATOM 840 N N . ARG A 1 104 ? 1.907 12.199 2.515 1.00 85.94 104 ARG A N 1
ATOM 841 C CA . ARG A 1 104 ? 2.107 11.153 1.500 1.00 85.94 104 ARG A CA 1
ATOM 842 C C . ARG A 1 104 ? 1.779 11.622 0.083 1.00 85.94 104 ARG A C 1
ATOM 844 O O . ARG A 1 104 ? 2.321 11.069 -0.874 1.00 85.94 104 ARG A O 1
ATOM 851 N N . GLN A 1 105 ? 0.963 12.668 -0.082 1.00 83.50 105 GLN A N 1
ATOM 852 C CA . GLN A 1 105 ? 0.627 13.216 -1.399 1.00 83.50 105 GLN A CA 1
ATOM 853 C C . GLN A 1 105 ? 1.861 13.666 -2.180 1.00 83.50 105 GLN A C 1
ATOM 855 O O . GLN A 1 105 ? 1.912 13.463 -3.393 1.00 83.50 105 GLN A O 1
ATOM 860 N N . LYS A 1 106 ? 2.881 14.211 -1.510 1.00 84.38 106 LYS A N 1
ATOM 861 C CA . LYS A 1 106 ? 4.139 14.584 -2.175 1.00 84.38 106 LYS A CA 1
ATOM 862 C C . LYS A 1 106 ? 4.813 13.370 -2.815 1.00 84.38 106 LYS A C 1
ATOM 864 O O . LYS A 1 106 ? 5.284 13.449 -3.944 1.00 84.38 106 LYS A O 1
ATOM 869 N N . VAL A 1 107 ? 4.796 12.235 -2.118 1.00 85.12 107 VAL A N 1
ATOM 870 C CA . VAL A 1 107 ? 5.356 10.974 -2.615 1.00 85.12 107 VAL A CA 1
ATOM 871 C C . VAL A 1 107 ? 4.494 10.412 -3.745 1.00 85.12 107 VAL A C 1
ATOM 873 O O . VAL A 1 107 ? 5.042 10.000 -4.760 1.00 85.12 107 VAL A O 1
ATOM 876 N N . PHE A 1 108 ? 3.160 10.473 -3.643 1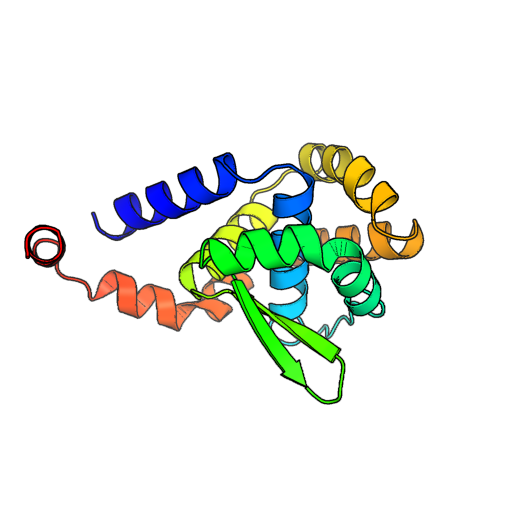.00 84.44 108 PHE A N 1
ATOM 877 C CA . PHE A 1 108 ? 2.282 10.079 -4.752 1.00 84.44 108 PHE A CA 1
ATOM 878 C C . PHE A 1 108 ? 2.566 10.890 -6.018 1.00 84.44 108 PHE A C 1
ATOM 880 O O . PHE A 1 108 ? 2.734 10.308 -7.082 1.00 84.44 108 PHE A O 1
ATOM 887 N N . LEU A 1 109 ? 2.684 12.214 -5.918 1.00 84.88 109 LEU A N 1
ATOM 888 C CA . LEU A 1 109 ? 2.935 13.075 -7.080 1.00 84.88 109 LEU A CA 1
ATOM 889 C C . LEU A 1 109 ? 4.302 12.832 -7.740 1.00 84.88 109 LEU A C 1
ATOM 891 O O . LEU A 1 109 ? 4.455 13.113 -8.924 1.00 84.88 109 LEU A O 1
ATOM 895 N N . ASN A 1 110 ? 5.265 12.260 -7.012 1.00 85.44 110 ASN A N 1
ATOM 896 C CA . ASN A 1 110 ? 6.547 11.821 -7.571 1.00 85.44 110 ASN A CA 1
ATOM 897 C C . ASN A 1 110 ? 6.459 10.473 -8.312 1.00 85.44 110 ASN A C 1
ATOM 899 O O . ASN A 1 110 ? 7.401 10.093 -9.004 1.00 85.44 110 ASN A O 1
ATOM 903 N N . LEU A 1 111 ? 5.359 9.733 -8.148 1.00 84.38 111 LEU A N 1
ATOM 904 C CA . LEU A 1 111 ? 5.169 8.382 -8.691 1.00 84.38 111 LEU A CA 1
ATOM 905 C C . LEU A 1 111 ? 4.080 8.297 -9.748 1.00 84.38 111 LEU A C 1
ATOM 907 O O . LEU A 1 111 ? 4.084 7.383 -10.568 1.00 84.38 111 LEU A O 1
ATOM 911 N N . MET A 1 112 ? 3.116 9.207 -9.704 1.00 86.50 112 MET A N 1
ATOM 912 C CA . MET A 1 112 ? 1.944 9.164 -10.558 1.00 86.50 112 MET A CA 1
ATOM 913 C C . MET A 1 112 ? 1.451 10.564 -10.889 1.00 86.50 112 MET A C 1
ATOM 915 O O . MET A 1 112 ? 1.756 11.541 -10.207 1.00 86.50 112 MET A O 1
ATOM 919 N N . SER A 1 113 ? 0.640 10.659 -11.941 1.00 88.06 113 SER A N 1
ATOM 920 C CA . SER A 1 113 ? 0.013 11.927 -12.309 1.00 88.06 113 SER A CA 1
ATOM 921 C C . SER A 1 113 ? -0.872 12.464 -11.180 1.00 88.06 113 SER A C 1
ATOM 923 O O . SER A 1 113 ? -1.439 11.701 -10.395 1.00 88.06 113 SER A O 1
ATOM 925 N N . HIS A 1 114 ? -1.084 13.782 -11.152 1.00 88.69 114 HIS A N 1
ATOM 926 C CA . HIS A 1 114 ? -1.972 14.421 -10.176 1.00 88.69 114 HIS A CA 1
ATOM 927 C C . HIS A 1 114 ? -3.367 13.772 -10.125 1.00 88.69 114 HIS A C 1
ATOM 929 O O . HIS A 1 114 ? -3.896 13.504 -9.050 1.00 88.69 114 HIS A O 1
ATOM 935 N N . LYS A 1 115 ? -3.922 13.414 -11.291 1.00 86.94 115 LYS A N 1
ATOM 936 C CA . LYS A 1 115 ? -5.212 12.719 -11.397 1.00 86.94 115 LYS A CA 1
ATOM 937 C C . LYS A 1 115 ? -5.198 11.334 -10.740 1.00 86.94 115 LYS A C 1
ATOM 939 O O . LYS A 1 115 ? -6.189 10.941 -10.131 1.00 86.94 115 LYS A O 1
ATOM 944 N N . GLN A 1 116 ? -4.106 10.582 -10.877 1.00 87.00 116 GLN A N 1
ATOM 945 C CA . GLN A 1 116 ? -3.959 9.281 -10.219 1.00 87.00 116 GLN A CA 1
ATOM 946 C C . GLN A 1 116 ? -3.788 9.447 -8.705 1.00 87.00 116 GLN A C 1
ATOM 948 O O . GLN A 1 116 ? -4.427 8.718 -7.952 1.00 87.00 116 GLN A O 1
ATOM 953 N N . ALA A 1 117 ? -3.012 10.441 -8.263 1.00 90.00 117 ALA A N 1
ATOM 954 C CA . ALA A 1 117 ? -2.814 10.726 -6.844 1.00 90.00 117 ALA A CA 1
ATOM 955 C C . ALA A 1 117 ? -4.134 11.096 -6.146 1.00 90.00 117 ALA A C 1
ATOM 957 O O . ALA A 1 117 ? -4.440 10.555 -5.085 1.00 90.00 117 ALA A O 1
ATOM 958 N N . GLU A 1 118 ? -4.960 11.947 -6.763 1.00 89.00 118 GLU A N 1
ATOM 959 C CA . GLU A 1 118 ? -6.293 12.266 -6.229 1.00 89.00 118 GLU A CA 1
ATOM 960 C C . GLU A 1 118 ? -7.211 11.038 -6.209 1.00 89.00 118 GLU A C 1
ATOM 962 O O . GLU A 1 118 ? -7.892 10.796 -5.217 1.00 89.00 118 GLU A O 1
ATOM 967 N N . LYS A 1 119 ? -7.151 10.176 -7.231 1.00 88.56 119 LYS A N 1
ATOM 968 C CA . LYS A 1 119 ? -7.915 8.922 -7.228 1.00 88.56 119 LYS A CA 1
ATOM 969 C C . LYS A 1 119 ? -7.522 7.995 -6.073 1.00 88.56 119 LYS A C 1
ATOM 971 O O . LYS A 1 119 ? -8.396 7.411 -5.437 1.00 88.56 119 LYS A O 1
ATOM 976 N N . VAL A 1 120 ? -6.224 7.863 -5.792 1.00 89.44 120 VAL A N 1
ATOM 977 C CA . VAL A 1 120 ? -5.723 7.089 -4.644 1.00 89.44 120 VAL A CA 1
ATOM 978 C C . VAL A 1 120 ? -6.238 7.685 -3.331 1.00 89.44 120 VAL A C 1
ATOM 980 O O . VAL A 1 120 ? -6.727 6.942 -2.482 1.00 89.44 120 VAL A O 1
ATOM 983 N N . LYS A 1 121 ? -6.216 9.016 -3.180 1.00 90.88 121 LYS A N 1
ATOM 984 C CA . LYS A 1 121 ? -6.778 9.700 -2.002 1.00 90.88 121 LYS A CA 1
ATOM 985 C C . LYS A 1 121 ? -8.271 9.436 -1.834 1.00 90.88 121 LYS A C 1
ATOM 987 O O . LYS A 1 121 ? -8.713 9.142 -0.727 1.00 90.88 121 LYS A O 1
ATOM 992 N N . ASP A 1 122 ? -9.042 9.492 -2.914 1.00 89.62 122 ASP A N 1
ATOM 993 C CA . ASP A 1 122 ? -10.481 9.229 -2.872 1.00 89.62 122 ASP A CA 1
ATOM 994 C C . ASP A 1 122 ? -10.793 7.790 -2.448 1.00 89.62 122 ASP A C 1
ATOM 996 O O . ASP A 1 122 ? -11.717 7.562 -1.664 1.00 89.62 122 ASP A O 1
ATOM 1000 N N . ILE A 1 123 ? -9.991 6.821 -2.895 1.00 88.44 123 ILE A N 1
ATOM 1001 C CA . ILE A 1 123 ? -10.113 5.421 -2.471 1.00 88.44 123 ILE A CA 1
ATOM 1002 C C . ILE A 1 123 ? -9.739 5.265 -0.992 1.00 88.44 123 ILE A C 1
ATOM 1004 O O . ILE A 1 123 ? -10.458 4.599 -0.250 1.00 88.44 123 ILE A O 1
ATOM 1008 N N . ILE A 1 124 ? -8.667 5.910 -0.525 1.00 89.94 124 ILE A N 1
ATOM 1009 C CA . ILE A 1 124 ? -8.293 5.892 0.899 1.00 89.94 124 ILE A CA 1
ATOM 1010 C C . ILE A 1 124 ? -9.423 6.478 1.759 1.00 89.94 124 ILE A C 1
ATOM 1012 O O . ILE A 1 124 ? -9.823 5.879 2.757 1.00 89.94 124 ILE A O 1
ATOM 1016 N N . ARG A 1 125 ? -10.023 7.592 1.329 1.00 89.62 125 ARG A N 1
ATOM 1017 C CA . ARG A 1 125 ? -11.189 8.186 2.000 1.00 89.62 125 ARG A CA 1
ATOM 1018 C C . ARG A 1 125 ? -12.424 7.286 1.943 1.00 89.62 125 ARG A C 1
ATOM 1020 O O . ARG A 1 125 ? -13.218 7.301 2.881 1.00 89.62 125 ARG A O 1
ATOM 1027 N N . LEU A 1 126 ? -12.607 6.499 0.881 1.00 87.06 126 LEU A N 1
ATOM 1028 C CA . LEU A 1 126 ? -13.664 5.486 0.817 1.00 87.06 126 LEU A CA 1
ATOM 1029 C C . LEU A 1 126 ? -13.441 4.397 1.876 1.00 87.06 126 LEU A C 1
ATOM 1031 O O . LEU A 1 126 ? -14.370 4.067 2.608 1.00 87.06 126 LEU A O 1
ATOM 1035 N N . ILE A 1 127 ? -12.205 3.915 2.026 1.00 85.19 127 ILE A N 1
ATOM 1036 C CA . ILE A 1 127 ? -11.829 2.951 3.073 1.00 85.19 127 ILE A CA 1
ATOM 1037 C C . ILE A 1 127 ? -12.085 3.535 4.472 1.00 85.19 127 ILE A C 1
ATOM 1039 O O . ILE A 1 127 ? -12.575 2.834 5.355 1.00 85.19 127 ILE A O 1
ATOM 1043 N N . TRP A 1 128 ? -11.825 4.829 4.683 1.00 88.44 128 TRP A N 1
ATOM 1044 C CA . TRP A 1 128 ? -12.146 5.508 5.946 1.00 88.44 128 TRP A CA 1
ATOM 1045 C C . TRP A 1 128 ? -13.639 5.659 6.225 1.00 88.44 128 TRP A C 1
ATOM 1047 O O . TRP A 1 128 ? -14.012 5.816 7.385 1.00 88.44 128 TRP A O 1
ATOM 1057 N N . LYS A 1 129 ? -14.492 5.652 5.199 1.00 84.31 129 LYS A N 1
ATOM 1058 C CA . LYS A 1 129 ? -15.952 5.683 5.366 1.00 84.31 129 LYS A CA 1
ATOM 1059 C C . LYS A 1 129 ? -16.523 4.291 5.624 1.00 84.31 129 LYS A C 1
ATOM 1061 O O . LYS A 1 129 ? -17.473 4.168 6.384 1.00 84.31 129 LYS A O 1
ATOM 1066 N N . ASN A 1 130 ? -15.895 3.259 5.066 1.00 78.38 130 ASN A N 1
ATOM 1067 C CA . ASN A 1 130 ? -16.324 1.863 5.169 1.00 78.38 130 ASN A CA 1
ATOM 1068 C C . ASN A 1 130 ? -15.490 1.079 6.201 1.00 78.38 130 ASN A C 1
ATOM 1070 O O . ASN A 1 130 ? -15.118 -0.075 5.977 1.00 78.38 130 ASN A O 1
ATOM 1074 N N . LYS A 1 131 ? -15.160 1.705 7.343 1.00 73.88 131 LYS A N 1
ATOM 1075 C CA . LYS A 1 131 ? -14.275 1.114 8.366 1.00 73.88 131 LYS A CA 1
ATOM 1076 C C . LYS A 1 131 ? -14.759 -0.238 8.894 1.00 73.88 131 LYS A C 1
ATOM 1078 O O . LYS A 1 131 ? -13.922 -1.063 9.267 1.00 73.88 131 LYS A O 1
ATOM 1083 N N . ASP A 1 132 ? -16.066 -0.455 8.882 1.00 72.25 132 ASP A N 1
ATOM 1084 C CA . ASP A 1 132 ? -16.708 -1.660 9.405 1.00 72.25 132 ASP A CA 1
ATOM 1085 C C . ASP A 1 132 ? -16.697 -2.832 8.407 1.00 72.25 132 ASP A C 1
ATOM 1087 O O . ASP A 1 132 ? -16.862 -3.981 8.807 1.00 72.25 132 ASP A O 1
ATOM 1091 N N . GLU A 1 133 ? -16.416 -2.578 7.122 1.00 70.56 133 GLU A N 1
ATOM 1092 C CA . GLU A 1 133 ? -16.347 -3.613 6.076 1.00 70.56 133 GLU A CA 1
ATOM 1093 C C . GLU A 1 133 ? -14.951 -4.233 5.937 1.00 70.56 133 GLU A C 1
ATOM 1095 O O . GLU A 1 133 ? -14.795 -5.375 5.520 1.00 70.56 133 GLU A O 1
ATOM 1100 N N . VAL A 1 134 ? -13.898 -3.502 6.306 1.00 68.88 134 VAL A N 1
ATOM 1101 C CA . VAL A 1 134 ? -12.526 -4.029 6.247 1.00 68.88 134 VAL A CA 1
ATOM 1102 C C . VAL A 1 134 ? -12.350 -5.278 7.130 1.00 68.88 134 VAL A C 1
ATOM 1104 O O . VAL A 1 134 ? -11.749 -6.244 6.665 1.00 68.88 134 VAL A O 1
ATOM 1107 N N . PRO A 1 135 ? -12.849 -5.327 8.383 1.00 67.31 135 PRO A N 1
ATOM 1108 C CA . PRO A 1 135 ? -12.787 -6.537 9.200 1.00 67.31 135 PRO A CA 1
ATOM 1109 C C . PRO A 1 135 ? -13.441 -7.769 8.559 1.00 67.31 135 PRO A C 1
ATOM 1111 O O . PRO A 1 135 ? -12.866 -8.851 8.670 1.00 67.31 135 PRO A O 1
ATOM 1114 N N . SER A 1 136 ? -14.576 -7.622 7.862 1.00 69.50 136 SER A N 1
ATOM 1115 C CA . SER A 1 136 ? -15.295 -8.757 7.260 1.00 69.50 136 SER A CA 1
ATOM 1116 C C . SER A 1 136 ? -14.540 -9.370 6.078 1.00 69.50 136 SER A C 1
ATOM 1118 O O . SER A 1 136 ? -14.482 -10.592 5.946 1.00 69.50 136 SER A O 1
ATOM 1120 N N . ILE A 1 137 ? -13.828 -8.545 5.297 1.00 73.12 137 ILE A N 1
ATOM 1121 C CA . ILE A 1 137 ? -12.923 -8.990 4.219 1.00 73.12 137 ILE A CA 1
ATOM 1122 C C . ILE A 1 137 ? -11.817 -9.930 4.739 1.00 73.12 137 ILE A C 1
ATOM 1124 O O . ILE A 1 137 ? -11.320 -10.783 3.998 1.00 73.12 137 ILE A O 1
ATOM 1128 N N . PHE A 1 138 ? -11.430 -9.788 6.008 1.00 72.38 138 PHE A N 1
ATOM 1129 C CA . PHE A 1 138 ? -10.337 -10.533 6.633 1.00 72.3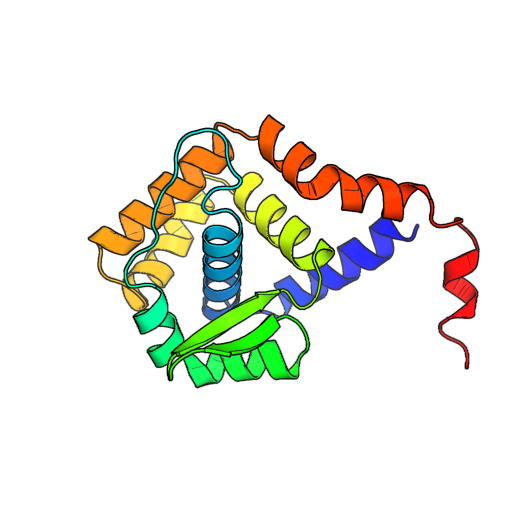8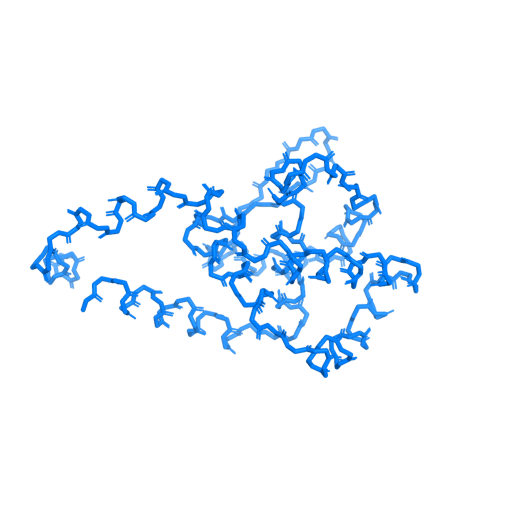 138 PHE A CA 1
ATOM 1130 C C . PHE A 1 138 ? -10.800 -11.437 7.793 1.00 72.38 138 PHE A C 1
ATOM 1132 O O . PHE A 1 138 ? -9.973 -11.915 8.571 1.00 72.38 138 PHE A O 1
ATOM 1139 N N . GLU A 1 139 ? -12.097 -11.743 7.901 1.00 67.81 139 GLU A N 1
ATOM 1140 C CA . GLU A 1 139 ? -12.664 -12.588 8.970 1.00 67.81 139 GLU A CA 1
ATOM 1141 C C . GLU A 1 139 ? -11.991 -13.964 9.090 1.00 67.81 139 GLU A C 1
ATOM 1143 O O . GLU A 1 139 ? -11.784 -14.474 10.195 1.00 67.81 139 GLU A O 1
ATOM 1148 N N . GLY A 1 140 ? -11.604 -14.562 7.958 1.00 60.81 140 GLY A N 1
ATOM 1149 C CA . GLY A 1 140 ? -10.886 -15.840 7.929 1.00 60.81 140 GLY A CA 1
ATOM 1150 C C . GLY A 1 140 ? -9.541 -15.783 8.660 1.00 60.81 140 GLY A C 1
ATOM 1151 O O . GLY A 1 140 ? -9.164 -16.737 9.336 1.00 60.81 140 GLY A O 1
ATOM 1152 N N . ILE A 1 141 ? -8.862 -14.636 8.614 1.00 62.53 141 ILE A N 1
ATOM 1153 C CA . ILE A 1 141 ? -7.612 -14.403 9.340 1.00 62.53 141 ILE A CA 1
ATOM 1154 C C . ILE A 1 141 ? -7.886 -14.311 10.844 1.00 62.53 141 ILE A C 1
ATOM 1156 O O . ILE A 1 141 ? -7.182 -14.935 11.636 1.00 62.53 141 ILE A O 1
ATOM 1160 N N . GLY A 1 142 ? -8.947 -13.602 11.243 1.00 57.94 142 GLY A N 1
ATOM 1161 C CA . GLY A 1 142 ? -9.346 -13.480 12.649 1.00 57.94 142 GLY A CA 1
ATOM 1162 C C . GLY A 1 142 ? -9.600 -14.836 13.317 1.00 57.94 142 GLY A C 1
ATOM 1163 O O . GLY A 1 142 ? -9.153 -15.063 14.441 1.00 57.94 142 GLY A O 1
ATOM 1164 N N . LYS A 1 143 ? -10.235 -15.774 12.600 1.00 61.81 143 LYS A N 1
ATOM 1165 C CA . LYS A 1 143 ? -10.484 -17.146 13.082 1.00 61.81 143 LYS A CA 1
ATOM 1166 C C . LYS A 1 143 ? -9.196 -17.956 13.255 1.00 61.81 143 LYS A C 1
ATOM 1168 O O . LYS A 1 143 ? -9.061 -18.665 14.248 1.00 61.81 143 LYS A O 1
ATOM 1173 N N . VAL A 1 144 ? -8.240 -17.824 12.331 1.00 60.84 144 VAL A N 1
ATOM 1174 C CA . VAL A 1 144 ? -6.935 -18.505 12.420 1.00 60.84 144 VAL A CA 1
ATOM 1175 C C . VAL A 1 144 ? -6.124 -17.972 13.598 1.00 60.84 144 VAL A C 1
ATOM 1177 O O . VAL A 1 144 ? -5.589 -18.763 14.368 1.00 60.84 144 VAL A O 1
ATOM 1180 N N . ILE A 1 145 ? -6.082 -16.651 13.799 1.00 59.88 145 ILE A N 1
ATOM 1181 C CA . ILE A 1 145 ? -5.371 -16.058 14.941 1.00 59.88 145 ILE A CA 1
ATOM 1182 C C . ILE A 1 145 ? -6.017 -16.485 16.269 1.00 59.88 145 ILE A C 1
ATOM 1184 O O . ILE A 1 145 ? -5.306 -16.850 17.203 1.00 59.88 145 ILE A O 1
ATOM 1188 N N . ALA A 1 146 ? -7.351 -16.494 16.350 1.00 59.81 146 ALA A N 1
ATOM 1189 C CA . ALA A 1 146 ? -8.077 -16.894 17.558 1.00 59.81 146 ALA A CA 1
ATOM 1190 C C . ALA A 1 146 ? -7.890 -18.380 17.926 1.00 59.81 146 ALA A C 1
ATOM 1192 O O . ALA A 1 146 ? -8.014 -18.739 19.096 1.00 59.81 146 ALA A O 1
ATOM 1193 N N . ALA A 1 147 ? -7.579 -19.236 16.948 1.00 60.59 147 ALA A N 1
ATOM 1194 C CA . ALA A 1 147 ? -7.378 -20.670 17.143 1.00 60.59 147 ALA A CA 1
ATOM 1195 C C . ALA A 1 147 ? -5.935 -21.059 17.527 1.00 60.59 147 ALA A C 1
ATOM 1197 O O . ALA A 1 147 ? -5.702 -22.213 17.889 1.00 60.59 147 ALA A O 1
ATOM 1198 N N . ILE A 1 148 ? -4.959 -20.140 17.468 1.00 58.31 148 ILE A N 1
ATOM 1199 C CA . ILE A 1 148 ? -3.559 -20.445 17.808 1.00 58.31 148 ILE A CA 1
ATOM 1200 C C . ILE A 1 148 ? -3.398 -20.533 19.337 1.00 58.31 148 ILE A C 1
ATOM 1202 O O . ILE A 1 148 ? -3.592 -19.536 20.039 1.00 58.31 148 ILE A O 1
ATOM 1206 N N . PRO A 1 149 ? -2.998 -21.696 19.895 1.00 55.09 149 PRO A N 1
ATOM 1207 C CA . PRO A 1 149 ? -2.821 -21.849 21.334 1.00 55.09 149 PRO A CA 1
ATOM 1208 C C . PRO A 1 149 ? -1.696 -20.944 21.848 1.00 55.09 149 PRO A C 1
ATOM 1210 O O . PRO A 1 149 ? -0.586 -20.957 21.310 1.00 55.09 149 PRO A O 1
ATOM 1213 N N . LYS A 1 150 ? -1.935 -20.233 22.961 1.00 53.53 150 LYS A N 1
ATOM 1214 C CA . LYS A 1 150 ? -0.982 -19.294 23.598 1.00 53.53 150 LYS A CA 1
ATOM 1215 C C . LYS A 1 150 ? 0.409 -19.891 23.918 1.00 53.53 150 LYS A C 1
ATOM 1217 O O . LYS A 1 150 ? 1.340 -19.133 24.178 1.00 53.53 150 LYS A O 1
ATOM 1222 N N . GLY A 1 151 ? 0.567 -21.221 23.888 1.00 50.66 151 GLY A N 1
ATOM 1223 C CA . GLY A 1 151 ? 1.815 -21.948 24.166 1.00 50.66 151 GLY A CA 1
ATOM 1224 C C . GLY A 1 151 ? 2.563 -22.539 22.957 1.00 50.66 151 GLY A C 1
ATOM 1225 O O . GLY A 1 151 ? 3.721 -22.915 23.114 1.00 50.66 151 GLY A O 1
ATOM 1226 N N . ALA A 1 152 ? 1.973 -22.598 21.756 1.00 54.06 152 ALA A N 1
ATOM 1227 C CA . ALA A 1 152 ? 2.584 -23.278 20.597 1.00 54.06 152 ALA A CA 1
ATOM 1228 C C . ALA A 1 152 ? 3.770 -22.509 19.967 1.00 54.06 152 ALA A C 1
ATOM 1230 O O . ALA A 1 152 ? 4.567 -23.064 19.217 1.00 54.06 152 ALA A O 1
ATOM 1231 N N . ILE A 1 153 ? 3.922 -21.227 20.302 1.00 53.22 153 ILE A N 1
ATOM 1232 C CA . ILE A 1 153 ? 4.840 -20.291 19.630 1.00 53.22 153 ILE A CA 1
ATOM 1233 C C . ILE A 1 153 ? 6.276 -20.408 20.166 1.00 53.22 153 ILE A C 1
ATOM 1235 O O . ILE A 1 153 ? 7.233 -20.119 19.456 1.00 53.22 153 ILE A O 1
ATOM 1239 N N . LYS A 1 154 ? 6.460 -20.880 21.408 1.00 41.25 154 LYS A N 1
ATOM 1240 C CA . LYS A 1 154 ? 7.802 -21.085 21.986 1.00 41.25 154 LYS A CA 1
ATOM 1241 C C . LYS A 1 154 ? 8.557 -22.274 21.372 1.00 41.25 154 LYS A C 1
ATOM 1243 O O . LYS A 1 154 ? 9.768 -22.344 21.546 1.00 41.25 154 LYS A O 1
ATOM 1248 N N . GLY A 1 155 ? 7.872 -23.187 20.677 1.00 40.44 155 GLY A N 1
ATOM 1249 C CA . GLY A 1 155 ? 8.473 -24.399 20.106 1.00 40.44 155 GLY A CA 1
ATOM 1250 C C . GLY A 1 155 ? 9.078 -24.231 18.708 1.00 40.44 155 GLY A C 1
ATOM 1251 O O . GLY A 1 155 ? 9.955 -25.001 18.346 1.00 40.44 155 GLY A O 1
ATOM 1252 N N . ALA A 1 156 ? 8.662 -23.221 17.935 1.00 43.19 156 ALA A N 1
ATOM 1253 C CA . ALA A 1 156 ? 9.057 -23.077 16.526 1.00 43.19 156 ALA A CA 1
ATOM 1254 C C . ALA A 1 156 ? 10.343 -22.252 16.296 1.00 43.19 156 ALA A C 1
ATOM 1256 O O . ALA A 1 156 ? 10.784 -22.117 15.163 1.00 43.19 156 ALA A O 1
ATOM 1257 N N . ILE A 1 157 ? 10.945 -21.693 17.355 1.00 40.91 157 ILE A N 1
ATOM 1258 C CA . ILE A 1 157 ? 12.184 -20.881 17.288 1.00 40.91 157 ILE A CA 1
ATOM 1259 C C . ILE A 1 157 ? 13.378 -21.647 17.902 1.00 40.91 157 ILE A C 1
ATOM 1261 O O . ILE A 1 157 ? 14.453 -21.102 18.130 1.00 40.91 157 ILE A O 1
ATOM 1265 N N . LYS A 1 158 ? 13.203 -22.941 18.186 1.00 39.38 158 LYS A N 1
ATOM 1266 C CA . LYS A 1 158 ? 14.291 -23.859 18.536 1.00 39.38 158 LYS A CA 1
ATOM 1267 C C . LYS A 1 158 ? 14.139 -25.158 17.746 1.00 39.38 158 LYS A C 1
ATOM 1269 O O . LYS A 1 158 ? 13.634 -26.143 18.278 1.00 39.38 158 LYS A O 1
ATOM 1274 N N . SER A 1 159 ? 14.596 -25.150 16.500 1.00 36.06 159 SER A N 1
ATOM 1275 C CA . SER A 1 159 ? 15.108 -26.346 15.822 1.00 36.06 159 SER A CA 1
ATOM 1276 C C . SER A 1 159 ? 16.285 -25.951 14.953 1.00 36.06 159 SER A C 1
ATOM 1278 O O . SER A 1 159 ? 16.075 -25.015 14.148 1.00 36.06 159 SER A O 1
#

Foldseek 3Di:
DCVVVVLVVLVVVCVPDDLLLLVLLLVQLLCVCQVQQPPDRDDLPPVQVLCVVCVVSVVVCVVVQQWDWDDDPNGTDIHGSDVVSSLSSLVVLLPDDPVVLVVSLVVVVVRDPPVSSVVSVVSSVVCNVPVVSSCVSCVVVVVVVVPDDPPPVVPPVPD

Secondary structure (DSSP, 8-state):
-HHHHHHHHHHHHHHTS-HHHHHHHHHHHHHHHTTTSSS-----TTHHHHHHHTHHHHHHHHHTTSEEEEEETTEEEEEES-HHHHHHHHHHHHH--HHHHHHHHHHHHTTS-HHHHHHHHHHHHHHHH-TTHHHHHTHHHHHHHHHS-TTGGGSTT--